Protein AF-A0A7Y5TZP6-F1 (afdb_monomer_lite)

Secondary structure (DSSP, 8-state):
--HHHHHHHSHHHHHHHHHHHHHHHHHHHHHHHHHHHHHHHHHHHHHTTTT--HHHHHHHHHHHHHHHHHHHHHHHHHHHHHHHHHHHHHHHHHHHHHHHHHHHHHHHT-S----TTTTT-S---GGG--HHHHHHHHHHS---PPP-

Structure (mmCIF, N/CA/C/O backbone):
data_AF-A0A7Y5TZP6-F1
#
_entry.id   AF-A0A7Y5TZP6-F1
#
loop_
_atom_site.group_PDB
_atom_site.id
_atom_site.type_symbol
_atom_site.label_atom_id
_atom_site.label_alt_id
_atom_site.label_comp_id
_atom_site.label_asym_id
_atom_site.label_entity_id
_atom_site.label_seq_id
_atom_site.pdbx_PDB_ins_code
_atom_site.Cartn_x
_atom_site.Cartn_y
_atom_site.Cartn_z
_atom_site.occupancy
_atom_site.B_iso_or_equiv
_atom_site.auth_seq_id
_atom_site.auth_comp_id
_atom_site.auth_asym_id
_atom_site.auth_atom_id
_atom_site.pdbx_PDB_model_num
ATOM 1 N N . MET A 1 1 ? 14.639 -8.307 -19.614 1.00 87.06 1 MET A N 1
ATOM 2 C CA . MET A 1 1 ? 14.599 -7.242 -18.587 1.00 87.06 1 MET A CA 1
ATOM 3 C C . MET A 1 1 ? 13.842 -7.726 -17.361 1.00 87.06 1 MET A C 1
ATOM 5 O O . MET A 1 1 ? 12.998 -8.608 -17.488 1.00 87.06 1 MET A O 1
ATOM 9 N N . ASN A 1 2 ? 14.111 -7.152 -16.194 1.00 89.31 2 ASN A N 1
ATOM 10 C CA . ASN A 1 2 ? 13.472 -7.492 -14.929 1.00 89.31 2 ASN A CA 1
ATOM 11 C C . ASN A 1 2 ? 12.591 -6.326 -14.449 1.00 89.31 2 ASN A C 1
ATOM 13 O O . ASN A 1 2 ? 13.086 -5.331 -13.922 1.00 89.31 2 ASN A O 1
ATOM 17 N N . ILE A 1 3 ? 11.272 -6.448 -14.634 1.00 87.62 3 ILE A N 1
ATOM 18 C CA . ILE A 1 3 ? 10.318 -5.380 -14.298 1.00 87.62 3 ILE A CA 1
ATOM 19 C C . ILE A 1 3 ? 10.269 -5.125 -12.787 1.00 87.62 3 ILE A C 1
ATOM 21 O O . ILE A 1 3 ? 10.217 -3.966 -12.374 1.00 87.62 3 ILE A O 1
ATOM 25 N N . GLN A 1 4 ? 10.345 -6.169 -11.955 1.00 86.56 4 GLN A N 1
ATOM 26 C CA . GLN A 1 4 ? 10.359 -6.001 -10.500 1.00 86.56 4 GLN A CA 1
ATOM 27 C C . GLN A 1 4 ? 11.603 -5.251 -10.021 1.00 86.56 4 GLN A C 1
ATOM 29 O O . GLN A 1 4 ? 11.487 -4.363 -9.179 1.00 86.56 4 GLN A O 1
ATOM 34 N N . ALA A 1 5 ? 12.780 -5.543 -10.582 1.00 90.25 5 ALA A N 1
ATOM 35 C CA . ALA A 1 5 ? 14.005 -4.817 -10.252 1.00 90.25 5 ALA A CA 1
ATOM 36 C C . ALA A 1 5 ? 13.914 -3.338 -10.658 1.00 90.25 5 ALA A C 1
ATOM 38 O O . ALA A 1 5 ? 14.348 -2.467 -9.906 1.00 90.25 5 ALA A O 1
ATOM 39 N N . ILE A 1 6 ? 13.305 -3.031 -11.806 1.00 91.31 6 ILE A N 1
ATOM 40 C CA . ILE A 1 6 ? 13.101 -1.644 -12.251 1.00 91.31 6 ILE A CA 1
ATOM 41 C C . ILE A 1 6 ? 12.133 -0.919 -11.316 1.00 91.31 6 ILE A C 1
ATOM 43 O O . ILE A 1 6 ? 12.421 0.197 -10.886 1.00 91.31 6 ILE A O 1
ATOM 47 N N . ALA A 1 7 ? 11.016 -1.545 -10.946 1.00 90.31 7 ALA A N 1
ATOM 48 C CA . ALA A 1 7 ? 10.081 -0.973 -9.981 1.00 90.31 7 ALA A CA 1
ATOM 49 C C . ALA A 1 7 ? 10.745 -0.756 -8.607 1.00 90.31 7 ALA A C 1
ATOM 51 O O . ALA A 1 7 ? 10.612 0.311 -8.018 1.00 90.31 7 ALA A O 1
ATOM 52 N N . ALA A 1 8 ? 11.527 -1.715 -8.110 1.00 90.69 8 ALA A N 1
ATOM 53 C CA . ALA A 1 8 ? 12.189 -1.594 -6.812 1.00 90.69 8 ALA A CA 1
ATOM 54 C C . ALA A 1 8 ? 13.269 -0.495 -6.780 1.00 90.69 8 ALA A C 1
ATOM 56 O O . ALA A 1 8 ? 13.442 0.189 -5.767 1.00 90.69 8 ALA A O 1
ATOM 57 N N . ASN A 1 9 ? 14.003 -0.319 -7.881 1.00 92.75 9 ASN A N 1
ATOM 58 C CA . ASN A 1 9 ? 15.193 0.529 -7.898 1.00 92.75 9 ASN A CA 1
ATOM 59 C C . ASN A 1 9 ? 14.958 1.935 -8.469 1.00 92.75 9 ASN A C 1
ATOM 61 O O . ASN A 1 9 ? 15.666 2.858 -8.056 1.00 92.75 9 ASN A O 1
ATOM 65 N N . SER A 1 10 ? 13.957 2.117 -9.338 1.00 93.62 10 SER A N 1
ATOM 66 C CA . SER A 1 10 ? 13.609 3.422 -9.925 1.00 93.62 10 SER A CA 1
ATOM 67 C C . SER A 1 10 ? 12.979 4.387 -8.920 1.00 93.62 10 SER A C 1
ATOM 69 O O . SER A 1 10 ? 12.327 3.991 -7.947 1.00 93.62 10 SER A O 1
ATOM 71 N N . ALA A 1 11 ? 13.120 5.685 -9.185 1.00 92.38 11 ALA A N 1
ATOM 72 C CA . ALA A 1 11 ? 12.456 6.734 -8.420 1.00 92.38 11 ALA A CA 1
ATOM 73 C C . ALA A 1 11 ? 10.926 6.597 -8.485 1.00 92.38 11 ALA A C 1
ATOM 75 O O . ALA A 1 11 ? 10.252 6.751 -7.467 1.00 92.38 11 ALA A O 1
ATOM 76 N N . ALA A 1 12 ? 10.388 6.250 -9.659 1.00 89.56 12 ALA A N 1
ATOM 77 C CA . ALA A 1 12 ? 8.953 6.066 -9.865 1.00 89.56 12 ALA A CA 1
ATOM 78 C C . ALA A 1 12 ? 8.375 4.938 -8.996 1.00 89.56 12 ALA A C 1
ATOM 80 O O . ALA A 1 12 ? 7.343 5.124 -8.351 1.00 89.56 12 ALA A O 1
ATOM 81 N N . GLY A 1 13 ? 9.038 3.780 -8.928 1.00 90.75 13 GLY A N 1
ATOM 82 C CA . GLY A 1 13 ? 8.533 2.676 -8.114 1.00 90.75 13 GLY A CA 1
ATOM 83 C C . GLY A 1 13 ? 8.769 2.862 -6.609 1.00 90.75 13 GLY A C 1
ATOM 84 O O . GLY A 1 13 ? 7.929 2.451 -5.802 1.00 90.75 13 GLY A O 1
ATOM 85 N N . LYS A 1 14 ? 9.819 3.591 -6.201 1.00 93.50 14 LYS A N 1
ATOM 86 C CA . LYS A 1 14 ? 9.979 4.052 -4.805 1.00 93.50 14 LYS A CA 1
ATOM 87 C C . LYS A 1 14 ? 8.877 5.028 -4.387 1.00 93.50 14 LYS A C 1
ATOM 89 O O . LYS A 1 14 ? 8.352 4.927 -3.276 1.00 93.50 14 LYS A O 1
ATOM 94 N N . GLU A 1 15 ? 8.497 5.949 -5.270 1.00 92.69 15 GLU A N 1
ATOM 95 C CA . GLU A 1 15 ? 7.379 6.868 -5.040 1.00 92.69 15 GLU A CA 1
ATOM 96 C C . GLU A 1 15 ? 6.055 6.105 -4.901 1.00 92.69 15 GLU A C 1
ATOM 98 O O . GLU A 1 15 ? 5.334 6.310 -3.923 1.00 92.69 15 GLU A O 1
ATOM 103 N N . ALA A 1 16 ? 5.774 5.169 -5.812 1.00 93.38 16 ALA A N 1
ATOM 104 C CA . ALA A 1 16 ? 4.606 4.293 -5.738 1.00 93.38 16 ALA A CA 1
ATOM 105 C C . ALA A 1 16 ? 4.555 3.511 -4.412 1.00 93.38 16 ALA A C 1
ATOM 107 O O . ALA A 1 16 ? 3.547 3.541 -3.704 1.00 93.38 16 ALA A O 1
ATOM 108 N N . SER A 1 17 ? 5.673 2.894 -4.019 1.00 92.88 17 SER A N 1
ATOM 109 C CA . SER A 1 17 ? 5.791 2.158 -2.752 1.00 92.88 17 SER A CA 1
ATOM 110 C C . SER A 1 17 ? 5.526 3.053 -1.537 1.00 92.88 17 SER A C 1
ATOM 112 O O . SER A 1 17 ? 4.866 2.642 -0.584 1.00 92.88 17 SER A O 1
ATOM 114 N N . THR A 1 18 ? 5.995 4.303 -1.582 1.00 96.56 18 THR A N 1
ATOM 115 C CA . THR A 1 18 ? 5.755 5.293 -0.524 1.00 96.56 18 THR A CA 1
ATOM 116 C C . THR A 1 18 ? 4.276 5.652 -0.431 1.00 96.56 18 THR A C 1
ATOM 118 O O . THR A 1 18 ? 3.721 5.649 0.665 1.00 96.56 18 THR A O 1
ATOM 121 N N . ARG A 1 19 ? 3.612 5.921 -1.562 1.00 95.81 19 ARG A N 1
ATOM 122 C CA . ARG A 1 19 ? 2.174 6.240 -1.594 1.00 95.81 19 ARG A CA 1
ATOM 123 C C . ARG A 1 19 ? 1.332 5.090 -1.039 1.00 95.81 19 ARG A C 1
ATOM 125 O O . ARG A 1 19 ? 0.464 5.330 -0.202 1.00 95.81 19 ARG A O 1
ATOM 132 N N . LEU A 1 20 ? 1.640 3.853 -1.436 1.00 96.69 20 LEU A N 1
ATOM 133 C CA . LEU A 1 20 ? 0.958 2.659 -0.935 1.00 96.69 20 LEU A CA 1
ATOM 134 C C . LEU A 1 20 ? 1.149 2.497 0.578 1.00 96.69 20 LEU A C 1
ATOM 136 O O . LEU A 1 20 ? 0.181 2.276 1.304 1.00 96.69 20 LEU A O 1
ATOM 140 N N . LYS A 1 21 ? 2.383 2.681 1.067 1.00 96.75 21 LYS A N 1
ATOM 141 C CA . LYS A 1 21 ? 2.689 2.637 2.500 1.00 96.75 21 LYS A CA 1
ATOM 142 C C . LYS A 1 21 ? 1.912 3.700 3.276 1.00 96.75 21 LYS A C 1
ATOM 144 O O . LYS A 1 21 ? 1.325 3.384 4.302 1.00 96.75 21 LYS A O 1
ATOM 149 N N . VAL A 1 22 ? 1.877 4.939 2.783 1.00 98.19 22 VAL A N 1
ATOM 150 C CA . VAL A 1 22 ? 1.146 6.043 3.428 1.00 98.19 22 VAL A CA 1
ATOM 151 C C . VAL A 1 22 ? -0.349 5.740 3.518 1.00 98.19 22 VAL A C 1
ATOM 153 O O . VAL A 1 22 ? -0.941 5.944 4.577 1.00 98.19 22 VAL A O 1
ATOM 156 N N . LEU A 1 23 ? -0.959 5.231 2.441 1.00 97.69 23 LEU A N 1
ATOM 157 C CA . LEU A 1 23 ? -2.370 4.847 2.461 1.00 97.69 23 LEU A CA 1
ATOM 158 C C . LEU A 1 23 ? -2.619 3.714 3.464 1.00 97.69 23 LEU A C 1
ATOM 160 O O . LEU A 1 23 ? -3.516 3.827 4.298 1.00 97.69 23 LEU A O 1
ATOM 164 N N . ASN A 1 24 ? -1.805 2.659 3.422 1.00 97.19 24 ASN A N 1
ATOM 165 C CA . ASN A 1 24 ? -1.933 1.524 4.329 1.00 97.19 24 ASN A CA 1
ATOM 166 C C . ASN A 1 24 ? -1.790 1.950 5.799 1.00 97.19 24 ASN A C 1
ATOM 168 O O . ASN A 1 24 ? -2.650 1.635 6.618 1.00 97.19 24 ASN A O 1
ATOM 172 N N . ASP A 1 25 ? -0.755 2.728 6.124 1.00 98.12 25 ASP A N 1
ATOM 173 C CA . ASP A 1 25 ? -0.517 3.234 7.479 1.00 98.12 25 ASP A CA 1
ATOM 174 C C . ASP A 1 25 ? -1.693 4.093 7.966 1.00 98.12 25 ASP A C 1
ATOM 176 O O . ASP A 1 25 ? -2.145 3.943 9.104 1.00 98.12 25 ASP A O 1
ATOM 180 N N . LYS A 1 26 ? -2.240 4.953 7.093 1.00 98.19 26 LYS A N 1
ATOM 181 C CA . LYS A 1 26 ? -3.424 5.766 7.394 1.00 98.19 26 LYS A CA 1
ATOM 182 C C . LYS A 1 26 ? -4.639 4.892 7.715 1.00 98.19 26 LYS A C 1
ATOM 184 O O . LYS A 1 26 ? -5.281 5.105 8.741 1.00 98.19 26 LYS A O 1
ATOM 189 N N . LYS A 1 27 ? -4.941 3.891 6.883 1.00 97.88 27 LYS A N 1
ATOM 190 C CA . LYS A 1 27 ? -6.093 2.998 7.093 1.00 97.88 27 LYS A CA 1
ATOM 191 C C . LYS A 1 27 ? -5.951 2.147 8.348 1.00 97.88 27 LYS A C 1
ATOM 193 O O . LYS A 1 27 ? -6.909 2.010 9.107 1.00 97.88 27 LYS A O 1
ATOM 198 N N . VAL A 1 28 ? -4.752 1.629 8.609 1.00 97.75 28 VAL A N 1
ATOM 199 C CA . VAL A 1 28 ? -4.448 0.893 9.841 1.00 97.75 28 VAL A CA 1
ATOM 200 C C . VAL A 1 28 ? -4.642 1.788 11.065 1.00 97.75 28 VAL A C 1
ATOM 202 O O . VAL A 1 28 ? -5.261 1.360 12.039 1.00 97.75 28 VAL A O 1
ATOM 205 N N . ALA A 1 29 ? -4.177 3.040 11.025 1.00 98.38 29 ALA A N 1
ATOM 206 C CA . ALA A 1 29 ? -4.377 3.989 12.117 1.00 98.38 29 ALA A CA 1
ATOM 207 C C . ALA A 1 29 ? -5.867 4.292 12.364 1.00 98.38 29 ALA A C 1
ATOM 209 O O . ALA A 1 29 ? -6.311 4.242 13.512 1.00 98.38 29 ALA A O 1
ATOM 210 N N . GLU A 1 30 ? -6.647 4.536 11.306 1.00 97.56 30 GLU A N 1
ATOM 211 C CA . GLU A 1 30 ? -8.098 4.769 11.390 1.00 97.56 30 GLU A CA 1
ATOM 212 C C . GLU A 1 30 ? -8.838 3.566 12.004 1.00 97.56 30 GLU A C 1
ATOM 214 O O . GLU A 1 30 ? -9.647 3.729 12.919 1.00 97.56 30 GLU A O 1
ATOM 219 N N . ILE A 1 31 ? -8.532 2.344 11.557 1.00 98.38 31 ILE A N 1
ATOM 220 C CA . ILE A 1 31 ? -9.140 1.113 12.085 1.00 98.38 31 ILE A CA 1
ATOM 221 C C . ILE A 1 31 ? -8.737 0.881 13.547 1.00 98.38 31 ILE A C 1
ATOM 223 O O . ILE A 1 31 ? -9.571 0.490 14.366 1.00 98.38 31 ILE A O 1
ATOM 227 N N . ASN A 1 32 ? -7.478 1.133 13.906 1.00 98.38 32 ASN A N 1
ATOM 228 C CA . ASN A 1 32 ? -7.010 1.003 15.286 1.00 98.38 32 ASN A CA 1
ATOM 229 C C . ASN A 1 32 ? -7.721 1.982 16.224 1.00 98.38 32 ASN A C 1
ATOM 231 O O . ASN A 1 32 ? -8.067 1.613 17.345 1.00 98.38 32 ASN A O 1
ATOM 235 N N . GLU A 1 33 ? -7.976 3.207 15.769 1.00 98.31 33 GLU A N 1
ATOM 236 C CA . GLU A 1 33 ? -8.724 4.194 16.544 1.00 98.31 33 GLU A CA 1
ATOM 237 C C . GLU A 1 33 ? -10.178 3.753 16.773 1.00 98.31 33 GLU A C 1
ATOM 239 O O . GLU A 1 33 ? -10.657 3.767 17.908 1.00 98.31 33 GLU A O 1
ATOM 244 N N . LYS A 1 34 ? -10.854 3.232 15.740 1.00 97.94 34 LYS A N 1
ATOM 245 C CA . LYS A 1 34 ? -12.203 2.656 15.893 1.00 97.94 34 LYS A CA 1
ATOM 246 C C . LYS A 1 34 ? -12.229 1.483 16.879 1.00 97.94 34 LYS A C 1
ATOM 248 O O . LYS A 1 34 ? -13.126 1.402 17.716 1.00 97.94 34 LYS A O 1
ATOM 253 N N . ASN A 1 35 ? -11.226 0.604 16.838 1.00 98.25 35 ASN A N 1
ATOM 254 C CA . ASN A 1 35 ? -11.106 -0.503 17.793 1.00 98.25 35 ASN A CA 1
ATOM 255 C C . ASN A 1 35 ? -10.928 -0.016 19.240 1.00 98.25 35 ASN A C 1
ATOM 257 O O . ASN A 1 35 ? -11.541 -0.573 20.151 1.00 98.25 35 ASN A O 1
ATOM 261 N N . LYS A 1 36 ? -10.143 1.045 19.466 1.00 98.44 36 LYS A N 1
ATOM 262 C CA . LYS A 1 36 ? -10.004 1.654 20.800 1.00 98.44 36 LYS A CA 1
ATOM 263 C C . LYS A 1 36 ? -11.329 2.219 21.306 1.00 98.44 36 LYS A C 1
ATOM 265 O O . LYS A 1 36 ? -11.672 2.012 22.468 1.00 98.44 36 LYS A O 1
ATOM 270 N N . GLN A 1 37 ? -12.092 2.890 20.444 1.00 97.75 37 GLN A N 1
ATOM 271 C CA . GLN A 1 37 ? -13.410 3.434 20.793 1.00 97.75 37 GLN A CA 1
ATOM 272 C C . GLN A 1 37 ? -14.413 2.326 21.138 1.00 97.75 37 GLN A C 1
ATOM 274 O O . GLN A 1 37 ? -15.126 2.420 22.145 1.00 97.75 37 GLN A O 1
ATOM 279 N N . LEU A 1 38 ? -14.410 1.236 20.365 1.00 98.38 38 LEU A N 1
ATOM 280 C CA . LEU A 1 38 ? -15.195 0.040 20.661 1.00 98.38 38 LEU A CA 1
ATOM 281 C C . LEU A 1 38 ? -14.818 -0.543 22.033 1.00 98.38 38 LEU A C 1
ATOM 283 O O . LEU A 1 38 ? -15.694 -0.768 22.868 1.00 98.38 38 LEU A O 1
ATOM 287 N N . GLN A 1 39 ? -13.522 -0.726 22.306 1.00 98.19 39 GLN A N 1
ATOM 288 C CA . GLN A 1 39 ? -13.037 -1.264 23.580 1.00 98.19 39 GLN A CA 1
ATOM 289 C C . GLN A 1 39 ? -13.394 -0.360 24.770 1.00 98.19 39 GLN A C 1
ATOM 291 O O . GLN A 1 39 ? -13.790 -0.856 25.830 1.00 98.19 39 GLN A O 1
ATOM 296 N N . ALA A 1 40 ? -13.295 0.960 24.606 1.00 97.38 40 ALA A N 1
ATOM 297 C CA . ALA A 1 40 ? -13.685 1.927 25.627 1.00 97.38 40 ALA A CA 1
ATOM 298 C C . ALA A 1 40 ? -15.186 1.837 25.943 1.00 97.38 40 ALA A C 1
ATOM 300 O O . ALA A 1 40 ? -15.578 1.842 27.112 1.00 97.38 40 ALA A O 1
ATOM 301 N N . THR A 1 41 ? -16.026 1.682 24.917 1.00 96.12 41 THR A N 1
ATOM 302 C CA . THR A 1 41 ? -17.482 1.574 25.084 1.00 96.12 41 THR A CA 1
ATOM 303 C C . THR A 1 41 ? -17.875 0.245 25.721 1.00 96.12 41 THR A C 1
ATOM 305 O O . THR A 1 41 ? -18.677 0.227 26.655 1.00 96.12 41 THR A O 1
ATOM 308 N N . GLN A 1 42 ? -17.239 -0.854 25.307 1.00 96.19 42 GLN A N 1
ATOM 309 C CA . GLN A 1 42 ? -17.413 -2.163 25.933 1.00 96.19 42 GLN A CA 1
ATOM 310 C C . GLN A 1 42 ? -17.017 -2.129 27.416 1.00 96.19 42 GLN A C 1
ATOM 312 O O . GLN A 1 42 ? -17.738 -2.639 28.272 1.00 96.19 42 GLN A O 1
ATOM 317 N N . THR A 1 43 ? -15.895 -1.477 27.736 1.00 96.50 43 THR A N 1
ATOM 318 C CA . THR A 1 43 ? -15.435 -1.308 29.120 1.00 96.50 43 THR A CA 1
ATOM 319 C C . THR A 1 43 ? -16.439 -0.494 29.928 1.00 96.50 43 THR A C 1
ATOM 321 O O . THR A 1 43 ? -16.802 -0.909 31.023 1.00 96.50 43 THR A O 1
ATOM 324 N N . LYS A 1 44 ? -16.942 0.620 29.381 1.00 93.31 44 LYS A N 1
ATOM 325 C CA . LYS A 1 44 ? -17.959 1.462 30.028 1.00 93.31 44 LYS A CA 1
ATOM 326 C C . LYS A 1 44 ? -19.245 0.690 30.326 1.00 93.31 44 LYS A C 1
ATOM 328 O O . LYS A 1 44 ? -19.798 0.842 31.415 1.00 93.31 44 LYS A O 1
ATOM 333 N N . MET A 1 45 ? -19.706 -0.136 29.385 1.00 93.19 45 MET A N 1
ATOM 334 C CA . MET A 1 45 ? -20.881 -0.986 29.583 1.00 93.19 45 MET A CA 1
ATOM 335 C C . MET A 1 45 ? -20.648 -1.996 30.711 1.00 93.19 45 MET A C 1
ATOM 337 O O . MET A 1 45 ? -21.492 -2.126 31.593 1.00 93.19 45 MET A O 1
ATOM 341 N N . ASN A 1 46 ? 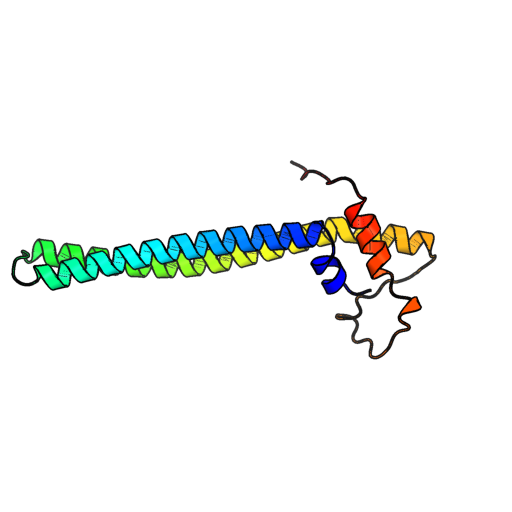-19.484 -2.651 30.730 1.00 92.44 46 ASN A N 1
ATOM 342 C CA . ASN A 1 46 ? -19.143 -3.648 31.746 1.00 92.44 46 ASN A CA 1
ATOM 343 C C . ASN A 1 46 ? -18.990 -3.033 33.148 1.00 92.44 46 ASN A C 1
ATOM 345 O O . ASN A 1 46 ? -19.499 -3.586 34.119 1.00 92.44 46 ASN A O 1
ATOM 349 N N . THR A 1 47 ? -18.312 -1.887 33.272 1.00 94.12 47 THR A N 1
ATOM 350 C CA . THR A 1 47 ? -18.064 -1.238 34.572 1.00 94.12 47 THR A CA 1
ATOM 351 C C . THR A 1 47 ? -19.299 -0.545 35.136 1.00 94.12 47 THR A C 1
ATOM 353 O O . THR A 1 47 ? -19.440 -0.447 36.352 1.00 94.12 47 THR A O 1
ATOM 356 N N . SER A 1 48 ? -20.214 -0.096 34.273 1.00 89.56 48 SER A N 1
ATOM 357 C CA . SER A 1 48 ? -21.443 0.594 34.684 1.00 89.56 48 SER A CA 1
ATOM 358 C C . SER A 1 48 ? -22.663 -0.337 34.745 1.00 89.56 48 SER A C 1
ATOM 360 O O . SER A 1 48 ? -23.762 0.124 35.039 1.00 89.56 48 SER A O 1
ATOM 362 N N . ALA A 1 49 ? -22.499 -1.642 34.496 1.00 81.94 49 ALA A N 1
ATOM 363 C CA . ALA A 1 49 ? -23.605 -2.591 34.326 1.00 81.94 49 ALA A CA 1
ATOM 364 C C . ALA A 1 49 ? -24.604 -2.623 35.500 1.00 81.94 49 ALA A C 1
ATOM 366 O O . ALA A 1 49 ? -25.793 -2.824 35.275 1.00 81.94 49 ALA A O 1
ATOM 367 N N . GLY A 1 50 ? -24.141 -2.402 36.736 1.00 85.12 50 GLY A N 1
ATOM 368 C CA . GLY A 1 50 ? -24.989 -2.389 37.936 1.00 85.12 50 GLY A CA 1
ATOM 369 C C . GLY A 1 50 ? -25.707 -1.064 38.226 1.00 85.12 50 GLY A C 1
ATOM 370 O O . GLY A 1 50 ? -26.539 -1.021 39.126 1.00 85.12 50 GLY A O 1
ATOM 371 N N . VAL A 1 51 ? -25.382 0.015 37.504 1.00 90.75 51 VAL A N 1
ATOM 372 C CA . VAL A 1 51 ? -25.924 1.373 37.732 1.00 90.75 51 VAL A CA 1
ATOM 373 C C . VAL A 1 51 ? -26.590 1.985 36.495 1.00 90.75 51 VAL A C 1
ATOM 375 O O . VAL A 1 51 ? -27.202 3.048 36.587 1.00 90.75 51 VAL A O 1
ATOM 378 N N . LEU A 1 52 ? -26.487 1.337 35.332 1.00 89.56 52 LEU A N 1
ATOM 379 C CA . LEU A 1 52 ? -27.163 1.762 34.108 1.00 89.56 52 LEU A CA 1
ATOM 380 C C . LEU A 1 52 ? -28.668 1.475 34.180 1.00 89.56 52 LEU A C 1
ATOM 382 O O . LEU A 1 52 ? -29.090 0.413 34.633 1.00 89.56 52 LEU A O 1
ATOM 386 N N . SER A 1 53 ? -29.478 2.397 33.655 1.00 93.69 53 SER A N 1
ATOM 387 C CA . SER A 1 53 ? -30.871 2.092 33.330 1.00 93.69 53 SER A CA 1
ATOM 388 C C . SER A 1 53 ? -30.941 1.118 32.152 1.00 93.69 53 SER A C 1
ATOM 390 O O . SER A 1 53 ? -30.052 1.096 31.297 1.00 93.69 53 SER A O 1
ATOM 392 N N . GLU A 1 54 ? -32.044 0.380 32.045 1.00 91.12 54 GLU A N 1
ATOM 393 C CA . GLU A 1 54 ? -32.293 -0.530 30.917 1.00 91.12 54 GLU A CA 1
ATOM 394 C C . GLU A 1 54 ? -32.198 0.188 29.559 1.00 91.12 54 GLU A C 1
ATOM 396 O O . GLU A 1 54 ? -31.595 -0.306 28.607 1.00 91.12 54 GLU A O 1
ATOM 401 N N . SER A 1 55 ? -32.716 1.418 29.484 1.00 92.38 55 SER A N 1
ATOM 402 C CA . SER A 1 55 ? -32.622 2.255 28.285 1.00 92.38 55 SER A CA 1
ATOM 403 C C . SER A 1 55 ? -31.181 2.637 27.931 1.00 92.38 55 SER A C 1
ATOM 405 O O . SER A 1 55 ? -30.808 2.592 26.759 1.00 92.38 55 SER A O 1
ATOM 407 N N . ALA A 1 56 ? -30.358 2.987 28.924 1.00 93.38 56 ALA A N 1
ATOM 408 C CA . ALA A 1 56 ? -28.960 3.353 28.715 1.00 93.38 56 ALA A CA 1
ATOM 409 C C . ALA A 1 56 ? -28.114 2.137 28.317 1.00 93.38 56 ALA A C 1
ATOM 411 O O . ALA A 1 56 ? -27.241 2.247 27.456 1.00 93.38 56 ALA A O 1
ATOM 412 N N . ARG A 1 57 ? -28.406 0.970 28.901 1.00 93.50 57 ARG A N 1
ATOM 413 C CA . ARG A 1 57 ? -27.792 -0.302 28.522 1.00 93.50 57 ARG A CA 1
ATOM 414 C C . ARG A 1 57 ? -28.114 -0.670 27.074 1.00 93.50 57 ARG A C 1
ATOM 416 O O . ARG A 1 57 ? -27.191 -0.876 26.293 1.00 93.50 57 ARG A O 1
ATOM 423 N N . SER A 1 58 ? -29.394 -0.661 26.696 1.00 94.44 58 SER A N 1
ATOM 424 C CA . SER A 1 58 ? -29.821 -0.964 25.323 1.00 94.44 58 SER A CA 1
ATOM 425 C C . SER A 1 58 ? -29.196 -0.015 24.293 1.00 94.44 58 SER A C 1
ATOM 427 O O . SER A 1 58 ? -28.852 -0.431 23.187 1.00 94.44 58 SER A O 1
ATOM 429 N N . GLN A 1 59 ? -29.011 1.263 24.644 1.00 94.75 59 GLN A N 1
ATOM 430 C CA . GLN A 1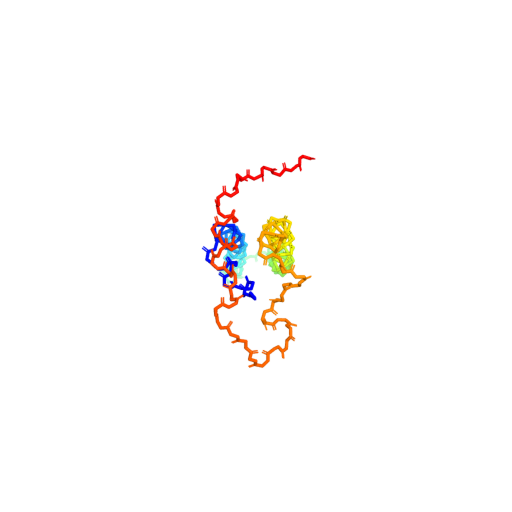 59 ? -28.334 2.213 23.764 1.00 94.75 59 GLN A CA 1
ATOM 431 C C . GLN A 1 59 ? -26.850 1.868 23.572 1.00 94.75 59 GLN A C 1
ATOM 433 O O . GLN A 1 59 ? -26.381 1.856 22.437 1.00 94.75 59 GLN A O 1
ATOM 438 N N . LEU A 1 60 ? -26.126 1.538 24.649 1.00 95.12 60 LEU A N 1
ATOM 439 C CA . LEU A 1 60 ? -24.720 1.127 24.561 1.00 95.12 60 LEU A CA 1
ATOM 440 C C . LEU A 1 60 ? -24.545 -0.153 23.737 1.00 95.12 60 LEU A C 1
ATOM 442 O O . LEU A 1 60 ? -23.627 -0.221 22.926 1.00 95.12 60 LEU A O 1
ATOM 446 N N . GLU A 1 61 ? -25.432 -1.136 23.899 1.00 95.56 61 GLU A N 1
ATOM 447 C CA . GLU A 1 61 ? -25.426 -2.366 23.095 1.00 95.56 61 GLU A CA 1
ATOM 448 C C . GLU A 1 61 ? -25.594 -2.049 21.597 1.00 95.56 61 GLU A C 1
ATOM 450 O O . GLU A 1 61 ? -24.806 -2.506 20.768 1.00 95.56 61 GLU A O 1
ATOM 455 N N . LYS A 1 62 ? -26.542 -1.171 21.239 1.00 97.25 62 LYS A N 1
ATOM 456 C CA . LYS A 1 62 ? -26.724 -0.714 19.847 1.00 97.25 62 LYS A CA 1
ATOM 457 C C . LYS A 1 62 ? -25.505 0.026 19.300 1.00 97.25 62 LYS A C 1
ATOM 459 O O . LYS A 1 62 ? -25.169 -0.140 18.124 1.00 97.25 62 LYS A O 1
ATOM 464 N N . ASP A 1 63 ? -24.865 0.854 20.121 1.00 96.81 63 ASP A N 1
ATOM 465 C CA . ASP A 1 63 ? -23.670 1.597 19.726 1.00 96.81 63 ASP A CA 1
ATOM 466 C C . ASP A 1 63 ? -22.490 0.643 19.483 1.00 96.81 63 ASP A C 1
ATOM 468 O O . ASP A 1 63 ? -21.791 0.781 18.478 1.00 96.81 63 ASP A O 1
ATOM 472 N N . ILE A 1 64 ? -22.306 -0.360 20.349 1.00 98.00 64 ILE A N 1
ATOM 473 C CA . ILE A 1 64 ? -21.301 -1.423 20.199 1.00 98.00 64 ILE A CA 1
ATOM 474 C C . ILE A 1 64 ? -21.518 -2.184 18.888 1.00 98.00 64 ILE A C 1
ATOM 476 O O . ILE A 1 64 ? -20.593 -2.269 18.078 1.00 98.00 64 ILE A O 1
ATOM 480 N N . ASP A 1 65 ? -22.741 -2.643 18.620 1.00 98.25 65 ASP A N 1
ATOM 481 C CA . ASP A 1 65 ? -23.077 -3.336 17.371 1.00 98.25 65 ASP A CA 1
ATOM 482 C C . ASP A 1 65 ? -22.822 -2.458 16.137 1.00 98.25 65 ASP A C 1
ATOM 484 O O . ASP A 1 65 ? -22.349 -2.922 15.095 1.00 98.25 65 ASP A O 1
ATOM 488 N N . ARG A 1 66 ? -23.143 -1.161 16.227 1.00 98.44 66 ARG A N 1
ATOM 489 C CA . ARG A 1 66 ? -22.870 -0.197 15.155 1.00 98.44 66 ARG A CA 1
ATOM 490 C C . ARG A 1 66 ? -21.368 -0.041 14.920 1.00 98.44 66 ARG A C 1
ATOM 492 O O . ARG A 1 66 ? -20.952 -0.065 13.764 1.00 98.44 66 ARG A O 1
ATOM 499 N N . MET A 1 67 ? -20.571 0.106 15.977 1.00 98.31 67 MET A N 1
ATOM 500 C CA . MET A 1 67 ? -19.114 0.236 15.878 1.00 98.31 67 MET A CA 1
ATOM 501 C C . MET A 1 67 ? -18.466 -1.022 15.299 1.00 98.31 67 MET A C 1
ATOM 503 O O . MET A 1 67 ? -17.586 -0.909 14.452 1.00 98.31 67 MET A O 1
ATOM 507 N N . GLN A 1 68 ? -18.925 -2.214 15.684 1.00 98.38 68 GLN A N 1
ATOM 508 C CA . GLN A 1 68 ? -18.440 -3.472 15.109 1.00 98.38 68 GLN A CA 1
ATOM 509 C C . GLN A 1 68 ? -18.691 -3.545 13.596 1.00 98.38 68 GLN A C 1
ATOM 511 O O . GLN A 1 68 ? -17.771 -3.844 12.832 1.00 98.38 68 GLN A O 1
ATOM 516 N N . ARG A 1 69 ? -19.909 -3.204 13.150 1.00 98.50 69 ARG A N 1
ATOM 517 C CA . ARG A 1 69 ? -20.246 -3.141 11.717 1.00 98.50 69 ARG A CA 1
ATOM 518 C C . ARG A 1 69 ? -19.403 -2.108 10.971 1.00 98.50 69 ARG A C 1
ATOM 520 O O . ARG A 1 69 ? -18.923 -2.387 9.876 1.00 98.50 69 ARG A O 1
ATOM 527 N N . ASP A 1 70 ? -19.197 -0.935 11.563 1.00 98.06 70 ASP A N 1
ATOM 528 C CA . ASP A 1 70 ? -18.381 0.124 10.966 1.00 98.06 70 ASP A CA 1
ATOM 529 C C . ASP A 1 70 ? -16.898 -0.273 10.854 1.00 98.06 70 ASP A C 1
ATOM 531 O O . ASP A 1 70 ? -16.266 -0.008 9.831 1.00 98.06 70 ASP A O 1
ATOM 535 N N . ILE A 1 71 ? -16.341 -0.967 11.851 1.00 98.56 71 ILE A N 1
ATOM 536 C CA . ILE A 1 71 ? -14.978 -1.520 11.790 1.00 98.56 71 ILE A CA 1
ATOM 537 C C . ILE A 1 71 ? -14.862 -2.533 10.651 1.00 98.56 71 ILE A C 1
ATOM 539 O O . ILE A 1 71 ? -13.941 -2.424 9.841 1.00 98.56 71 ILE A O 1
ATOM 543 N N . GLN A 1 72 ? -15.805 -3.473 10.545 1.00 98.38 72 GLN A N 1
ATOM 544 C CA . GLN A 1 72 ? -15.804 -4.474 9.478 1.00 98.38 72 GLN A CA 1
ATOM 545 C C . GLN A 1 72 ? -15.888 -3.819 8.090 1.00 98.38 72 GLN A C 1
ATOM 547 O O . GLN A 1 72 ? -15.118 -4.161 7.193 1.00 98.38 72 GLN A O 1
ATOM 552 N N . PHE A 1 73 ? -16.780 -2.842 7.922 1.00 98.25 73 PHE A N 1
ATOM 553 C CA . PHE A 1 73 ? -16.895 -2.072 6.683 1.00 98.25 73 PHE A CA 1
ATOM 554 C C . PHE A 1 73 ? -15.606 -1.302 6.365 1.00 98.25 73 PHE A C 1
ATOM 556 O O . PHE A 1 73 ? -15.132 -1.306 5.231 1.00 98.25 73 PHE A O 1
ATOM 563 N N . SER A 1 74 ? -14.984 -0.695 7.376 1.00 98.00 74 SER A N 1
ATOM 564 C CA . SER A 1 74 ? -13.727 0.046 7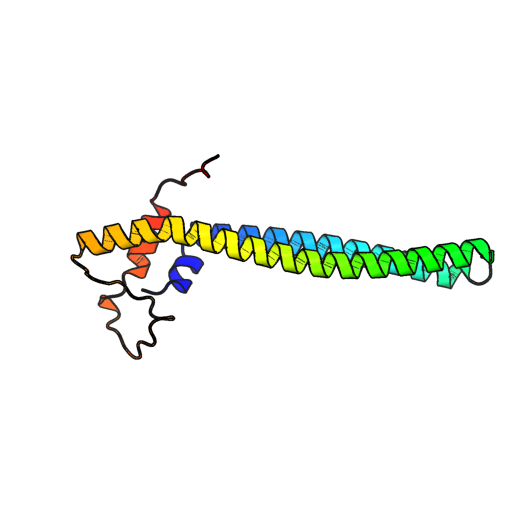.214 1.00 98.00 74 SER A CA 1
ATOM 565 C C . SER A 1 74 ? -12.572 -0.852 6.788 1.00 98.00 74 SER A C 1
ATOM 567 O O . SER A 1 74 ? -11.761 -0.437 5.967 1.00 98.00 74 SER A O 1
ATOM 569 N N . GLN A 1 75 ? -12.501 -2.079 7.307 1.00 97.94 75 GLN A N 1
ATOM 570 C CA . GLN A 1 75 ? -11.506 -3.070 6.892 1.00 97.94 75 GLN A CA 1
ATOM 571 C C . GLN A 1 75 ? -11.683 -3.466 5.421 1.00 97.94 75 GLN A C 1
ATOM 573 O O . GLN A 1 75 ? -10.702 -3.513 4.681 1.00 97.94 75 GLN A O 1
ATOM 578 N N . GLN A 1 76 ? -12.924 -3.698 4.982 1.00 98.38 76 GLN A N 1
ATOM 579 C CA . GLN A 1 76 ? -13.222 -4.027 3.584 1.00 98.38 76 GLN A CA 1
ATOM 580 C C . GLN A 1 76 ? -12.857 -2.874 2.644 1.00 98.38 76 GLN A C 1
ATOM 582 O O . GLN A 1 76 ? -12.166 -3.089 1.650 1.00 98.38 76 GLN A O 1
ATOM 587 N N . ASN A 1 77 ? -13.249 -1.646 2.992 1.00 98.06 77 ASN A N 1
ATOM 588 C CA . ASN A 1 77 ? -12.912 -0.465 2.198 1.00 98.06 77 ASN A CA 1
ATOM 589 C C . ASN A 1 77 ? -11.410 -0.194 2.170 1.00 98.06 77 ASN A C 1
ATOM 591 O O . ASN A 1 77 ? -10.877 0.128 1.118 1.00 98.06 77 ASN A O 1
ATOM 595 N N . ALA A 1 78 ? -10.713 -0.351 3.298 1.00 98.19 78 ALA A N 1
ATOM 596 C CA . ALA A 1 78 ? -9.264 -0.198 3.342 1.00 98.19 78 ALA A CA 1
ATOM 597 C C . ALA A 1 78 ? -8.571 -1.158 2.369 1.00 98.19 78 ALA A C 1
ATOM 599 O O . ALA A 1 78 ? -7.684 -0.739 1.631 1.00 98.19 78 ALA A O 1
ATOM 600 N N . GLN A 1 79 ? -9.005 -2.422 2.326 1.00 97.12 79 GLN A N 1
ATOM 601 C CA . GLN A 1 79 ? -8.461 -3.394 1.382 1.00 97.12 79 GLN A CA 1
ATOM 602 C C . GLN A 1 79 ? -8.769 -3.018 -0.073 1.00 97.12 79 GLN A C 1
ATOM 604 O O . GLN A 1 79 ? -7.887 -3.134 -0.924 1.00 97.12 79 GLN A O 1
ATOM 609 N N . ALA A 1 80 ? -9.991 -2.560 -0.359 1.00 98.31 80 ALA A N 1
ATOM 610 C CA . ALA A 1 80 ? -10.378 -2.111 -1.694 1.00 98.31 80 ALA A CA 1
ATOM 611 C C . ALA A 1 80 ? -9.535 -0.910 -2.150 1.00 98.31 80 ALA A C 1
ATOM 613 O O . ALA A 1 80 ? -8.908 -0.976 -3.199 1.00 98.31 80 ALA A O 1
ATOM 614 N N . GLU A 1 81 ? -9.415 0.128 -1.321 1.00 97.69 81 GLU A N 1
ATOM 615 C CA . GLU A 1 81 ? -8.632 1.328 -1.640 1.00 97.69 81 GLU A CA 1
ATOM 616 C C . GLU A 1 81 ? -7.139 1.024 -1.837 1.00 97.69 81 GLU A C 1
ATOM 618 O O . GLU A 1 81 ? -6.496 1.608 -2.708 1.00 97.69 81 GLU A O 1
ATOM 623 N N . VAL A 1 82 ? -6.570 0.102 -1.049 1.00 97.31 82 VAL A N 1
ATOM 624 C CA . VAL A 1 82 ? -5.180 -0.349 -1.230 1.00 97.31 82 VAL A CA 1
ATOM 625 C C . VAL A 1 82 ? -5.007 -1.061 -2.572 1.00 97.31 82 VAL A C 1
ATOM 627 O O . VAL A 1 82 ? -4.036 -0.787 -3.277 1.00 97.31 82 VAL A O 1
ATOM 630 N N . ASN A 1 83 ? -5.944 -1.936 -2.945 1.00 97.44 83 ASN A N 1
ATOM 631 C CA . ASN A 1 83 ? -5.911 -2.636 -4.231 1.00 97.44 83 ASN A CA 1
ATOM 632 C C . ASN A 1 83 ? -6.091 -1.665 -5.408 1.00 97.44 83 ASN A C 1
ATOM 634 O O . ASN A 1 83 ? -5.377 -1.766 -6.405 1.00 97.44 83 ASN A O 1
ATOM 638 N N . ASP A 1 84 ? -7.009 -0.706 -5.288 1.00 98.06 84 ASP A N 1
ATOM 639 C CA . ASP A 1 84 ? -7.269 0.304 -6.314 1.00 98.06 84 ASP A CA 1
ATOM 640 C C . ASP A 1 84 ? -6.036 1.178 -6.542 1.00 98.06 84 ASP A C 1
ATOM 642 O O . ASP A 1 84 ? -5.581 1.318 -7.679 1.00 98.06 84 ASP A O 1
ATOM 646 N N . LEU A 1 85 ? -5.423 1.677 -5.462 1.00 96.50 85 LEU A N 1
ATOM 647 C CA . LEU A 1 85 ? -4.186 2.445 -5.558 1.00 96.50 85 LEU A CA 1
ATOM 648 C C . LEU A 1 85 ? -3.050 1.599 -6.150 1.00 96.50 85 LEU A C 1
ATOM 650 O O . LEU A 1 85 ? -2.264 2.100 -6.950 1.00 96.50 85 LEU A O 1
ATOM 654 N N . GLN A 1 86 ? -2.942 0.319 -5.787 1.00 94.44 86 GLN A N 1
ATOM 655 C CA . GLN A 1 86 ? -1.934 -0.569 -6.367 1.00 94.44 86 GLN A CA 1
ATOM 656 C C . GLN A 1 86 ? -2.100 -0.698 -7.890 1.00 94.44 86 GLN A C 1
ATOM 658 O O . GLN A 1 86 ? -1.112 -0.583 -8.620 1.00 94.44 86 GLN A O 1
ATOM 663 N N . ASN A 1 87 ? -3.332 -0.887 -8.367 1.00 96.12 87 ASN A N 1
ATOM 664 C CA . ASN A 1 87 ? -3.643 -0.977 -9.794 1.00 96.12 87 ASN A CA 1
ATOM 665 C C . ASN A 1 87 ? -3.366 0.346 -10.525 1.00 96.12 87 ASN A C 1
ATOM 667 O O . ASN A 1 87 ? -2.763 0.345 -11.600 1.00 96.12 87 ASN A O 1
ATOM 671 N N . GLU A 1 88 ? -3.756 1.476 -9.930 1.00 95.44 88 GLU A N 1
ATOM 672 C CA . GLU A 1 88 ? -3.499 2.816 -10.467 1.00 95.44 88 GLU A CA 1
ATOM 673 C C . GLU A 1 88 ? -1.995 3.064 -10.630 1.00 95.44 88 GLU A C 1
ATOM 675 O O . GLU A 1 88 ? -1.525 3.379 -11.725 1.00 95.44 88 GLU A O 1
ATOM 680 N N . LEU A 1 89 ? -1.217 2.832 -9.569 1.00 93.50 89 LEU A N 1
ATOM 681 C CA . LEU A 1 89 ? 0.234 3.016 -9.575 1.00 93.50 89 LEU A CA 1
ATOM 682 C C . LEU A 1 89 ? 0.930 2.090 -10.576 1.00 93.50 89 LEU A C 1
ATOM 684 O O . LEU A 1 89 ? 1.897 2.497 -11.224 1.00 93.50 89 LEU A O 1
ATOM 688 N N . GLN A 1 90 ? 0.445 0.856 -10.734 1.00 91.25 90 GLN A N 1
ATOM 689 C CA . GLN A 1 90 ? 0.962 -0.060 -11.746 1.00 91.25 90 GLN A CA 1
ATOM 690 C C . GLN A 1 90 ? 0.693 0.465 -13.164 1.00 91.25 90 GLN A C 1
ATOM 692 O O . GLN A 1 90 ? 1.593 0.428 -14.007 1.00 91.25 90 GLN A O 1
ATOM 697 N N . GLY A 1 91 ? -0.506 0.990 -13.421 1.00 92.81 91 GLY A N 1
ATOM 698 C CA . GLY A 1 91 ? -0.857 1.624 -14.691 1.00 92.81 91 GLY A CA 1
ATOM 699 C C . GLY A 1 91 ? 0.009 2.850 -14.992 1.00 92.81 91 GLY A C 1
ATOM 700 O O . GLY A 1 91 ? 0.597 2.937 -16.072 1.00 92.81 91 GLY A O 1
ATOM 701 N N . GLU A 1 92 ? 0.161 3.763 -14.028 1.00 91.56 92 GLU A N 1
ATOM 702 C CA . GLU A 1 92 ? 1.037 4.938 -14.153 1.00 91.56 92 GLU A CA 1
ATOM 703 C C . GLU A 1 92 ? 2.489 4.539 -14.449 1.00 91.56 92 GLU A C 1
ATOM 705 O O . GLU A 1 92 ? 3.156 5.137 -15.300 1.00 91.56 92 GLU A O 1
ATOM 710 N N . PHE A 1 93 ? 2.988 3.513 -13.755 1.00 91.62 93 PHE A N 1
ATOM 711 C CA . PHE A 1 93 ? 4.335 3.002 -13.959 1.00 91.62 93 PHE A CA 1
ATOM 712 C C . PHE A 1 93 ? 4.513 2.455 -15.377 1.00 91.62 93 PHE A C 1
ATOM 714 O O . PHE A 1 93 ? 5.471 2.829 -16.051 1.00 91.62 93 PHE A O 1
ATOM 721 N N . GLN A 1 94 ? 3.574 1.645 -15.875 1.00 90.75 94 GLN A N 1
ATOM 722 C CA . GLN A 1 94 ? 3.618 1.124 -17.246 1.00 90.75 94 GLN A CA 1
ATOM 723 C C . GLN A 1 94 ? 3.584 2.242 -18.296 1.00 90.75 94 GLN A C 1
ATOM 725 O O . GLN A 1 94 ? 4.359 2.204 -19.254 1.00 90.75 94 GLN A O 1
ATOM 730 N N . GLN A 1 95 ? 2.748 3.266 -18.100 1.00 91.75 95 GLN A N 1
ATOM 731 C CA . GLN A 1 95 ? 2.667 4.416 -19.008 1.00 91.75 95 GLN A CA 1
ATOM 732 C C . GLN A 1 95 ? 3.992 5.179 -19.119 1.00 91.75 95 GLN A C 1
ATOM 734 O O . GLN A 1 95 ? 4.323 5.678 -20.194 1.00 91.75 95 GLN A O 1
ATOM 739 N N . LYS A 1 96 ? 4.766 5.254 -18.029 1.00 90.50 96 LYS A N 1
ATOM 740 C CA . LYS A 1 96 ? 6.106 5.865 -18.025 1.00 90.50 96 LYS A CA 1
ATOM 741 C C . LYS A 1 96 ? 7.183 4.912 -18.547 1.00 90.50 96 LYS A C 1
ATOM 743 O O . LYS A 1 96 ? 8.120 5.351 -19.207 1.00 90.50 96 LYS A O 1
ATOM 748 N N . LEU A 1 97 ? 7.042 3.617 -18.279 1.00 90.56 97 LEU A N 1
ATOM 749 C CA . LEU A 1 97 ? 8.020 2.586 -18.613 1.00 90.56 97 LEU A CA 1
ATOM 750 C C . LEU A 1 97 ? 8.055 2.258 -20.113 1.00 90.56 97 LEU A C 1
ATOM 752 O O . LEU A 1 97 ? 9.135 2.197 -20.700 1.00 90.56 97 LEU A O 1
ATOM 756 N N . ILE A 1 98 ? 6.893 2.055 -20.745 1.00 91.50 98 ILE A N 1
ATOM 757 C CA . ILE A 1 98 ? 6.791 1.604 -22.146 1.00 91.50 98 ILE A CA 1
ATOM 758 C C . ILE A 1 98 ? 7.543 2.531 -23.122 1.00 91.50 98 ILE A C 1
ATOM 760 O O . ILE A 1 98 ? 8.308 2.014 -23.942 1.00 91.50 98 ILE A O 1
ATOM 764 N N . PRO A 1 99 ? 7.413 3.873 -23.048 1.00 91.94 99 PRO A N 1
ATOM 765 C CA . PRO A 1 99 ? 8.171 4.770 -23.920 1.00 91.94 99 PRO A CA 1
ATOM 766 C C . PRO A 1 99 ? 9.689 4.641 -23.751 1.00 91.94 99 PRO A C 1
ATOM 768 O O . PRO A 1 99 ? 10.419 4.714 -24.737 1.00 91.94 99 PRO A O 1
ATOM 771 N N . MET A 1 100 ? 10.169 4.409 -22.522 1.00 91.88 100 MET A N 1
ATOM 772 C CA . MET A 1 100 ? 11.600 4.238 -22.246 1.00 91.88 100 MET A CA 1
ATOM 773 C C . MET A 1 100 ? 12.128 2.933 -22.846 1.00 91.88 100 MET A C 1
ATOM 775 O O . MET A 1 100 ? 13.184 2.934 -23.476 1.00 91.88 100 MET A O 1
A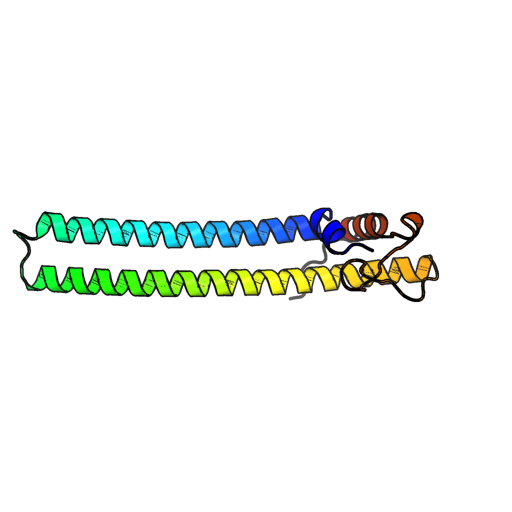TOM 779 N N . ILE A 1 101 ? 11.370 1.838 -22.707 1.00 91.44 101 ILE A N 1
ATOM 780 C CA . ILE A 1 101 ? 11.699 0.551 -23.336 1.00 91.44 101 ILE A CA 1
ATOM 781 C C . ILE A 1 101 ? 11.760 0.709 -24.855 1.00 91.44 101 ILE A C 1
ATOM 783 O O . ILE A 1 101 ? 12.715 0.249 -25.474 1.00 91.44 101 ILE A O 1
ATOM 787 N N . LYS A 1 102 ? 10.764 1.376 -25.453 1.00 91.75 102 LYS A N 1
ATOM 788 C CA . LYS A 1 102 ? 10.697 1.573 -26.904 1.00 91.75 102 LYS A CA 1
ATOM 789 C C . LYS A 1 102 ? 11.903 2.353 -27.431 1.00 91.75 102 LYS A C 1
ATOM 791 O O . LYS A 1 102 ? 12.515 1.909 -28.394 1.00 91.75 102 LYS A O 1
ATOM 796 N N . ALA A 1 103 ? 12.286 3.445 -26.768 1.00 92.31 103 ALA A N 1
ATOM 797 C CA . ALA A 1 103 ? 13.465 4.221 -27.152 1.00 92.31 103 ALA A CA 1
ATOM 798 C C . ALA A 1 103 ? 14.755 3.380 -27.095 1.00 92.31 103 ALA A C 1
ATOM 800 O O . ALA A 1 103 ? 15.548 3.398 -28.031 1.00 92.31 103 ALA A O 1
ATOM 801 N N . ILE A 1 104 ? 14.941 2.586 -26.032 1.00 92.50 104 ILE A N 1
ATOM 802 C CA . ILE A 1 104 ? 16.105 1.691 -25.906 1.00 92.50 104 ILE A CA 1
ATOM 803 C C . ILE A 1 104 ? 16.096 0.621 -27.001 1.00 92.50 104 ILE A C 1
ATOM 805 O O . ILE A 1 104 ? 17.141 0.314 -27.575 1.00 92.50 104 ILE A O 1
ATOM 809 N N . ALA A 1 105 ? 14.928 0.041 -27.285 1.00 92.94 105 ALA A N 1
ATOM 810 C CA . ALA A 1 105 ? 14.781 -0.985 -28.307 1.00 92.94 105 ALA A CA 1
ATOM 811 C C . ALA A 1 105 ? 15.124 -0.443 -29.701 1.00 92.94 105 ALA A C 1
ATOM 813 O O . ALA A 1 105 ? 15.894 -1.078 -30.416 1.00 92.94 105 ALA A O 1
ATOM 814 N N . GLU A 1 106 ? 14.627 0.744 -30.055 1.00 93.50 106 GLU A N 1
ATOM 815 C CA . GLU A 1 106 ? 14.931 1.406 -31.328 1.00 93.50 106 GLU A CA 1
ATOM 816 C C . GLU A 1 106 ? 16.427 1.732 -31.457 1.00 93.50 106 GLU A C 1
ATOM 818 O O . GLU A 1 106 ? 17.036 1.417 -32.478 1.00 93.50 106 GLU A O 1
ATOM 823 N N . GLU A 1 107 ? 17.053 2.276 -30.410 1.00 92.44 107 GLU A N 1
ATOM 824 C CA . GLU A 1 107 ? 18.484 2.617 -30.419 1.00 92.44 107 GLU A CA 1
ATOM 825 C C . GLU A 1 107 ? 19.407 1.399 -30.535 1.00 92.44 107 GLU A C 1
ATOM 827 O O . GLU A 1 107 ? 20.468 1.476 -31.153 1.00 92.44 107 GLU A O 1
ATOM 832 N N . LYS A 1 108 ? 19.014 0.266 -29.947 1.00 92.00 108 LYS A N 1
ATOM 833 C CA . LYS A 1 108 ? 19.791 -0.982 -29.979 1.00 92.00 108 LYS A CA 1
ATOM 834 C C . LYS A 1 108 ? 19.378 -1.929 -31.111 1.00 92.00 108 LYS A C 1
ATOM 836 O O . LYS A 1 108 ? 19.935 -3.020 -31.209 1.00 92.00 108 LYS A O 1
ATOM 841 N N . GLY A 1 109 ? 18.405 -1.550 -31.942 1.00 93.19 109 GLY A N 1
ATOM 842 C CA . GLY A 1 109 ? 17.881 -2.399 -33.018 1.00 93.19 109 GLY A CA 1
ATOM 843 C C . GLY A 1 109 ? 17.177 -3.672 -32.526 1.00 93.19 109 GLY A C 1
ATOM 844 O O . GLY A 1 109 ? 17.170 -4.685 -33.224 1.00 93.19 109 GLY A O 1
ATOM 845 N N . LEU A 1 110 ? 16.608 -3.649 -31.317 1.00 92.50 110 LEU A N 1
ATOM 846 C CA . LEU A 1 110 ? 15.902 -4.785 -30.725 1.00 92.50 110 LEU A CA 1
ATOM 847 C C . LEU A 1 110 ? 14.480 -4.873 -31.282 1.00 92.50 110 LEU A C 1
ATOM 849 O O . LEU A 1 110 ? 13.718 -3.911 -31.223 1.00 92.50 110 LEU A O 1
ATOM 853 N N . GLN A 1 111 ? 14.093 -6.054 -31.765 1.00 88.44 111 GLN A N 1
ATOM 854 C CA . GLN A 1 111 ? 12.739 -6.281 -32.289 1.00 88.44 111 GLN A CA 1
ATOM 855 C C . GLN A 1 111 ? 11.717 -6.647 -31.208 1.00 88.44 111 GLN A C 1
ATOM 857 O O . GLN A 1 111 ? 10.520 -6.442 -31.389 1.00 88.44 111 GLN A O 1
ATOM 862 N N . ALA A 1 112 ? 12.181 -7.191 -30.083 1.00 87.62 112 ALA A N 1
ATOM 863 C CA . ALA A 1 112 ? 11.339 -7.555 -28.955 1.00 87.62 112 ALA A CA 1
ATOM 864 C C . ALA A 1 112 ? 12.115 -7.425 -27.644 1.00 87.62 112 ALA A C 1
ATOM 866 O O . ALA A 1 112 ? 13.317 -7.690 -27.585 1.00 87.62 112 ALA A O 1
ATOM 867 N N . VAL A 1 113 ? 11.404 -7.045 -26.585 1.00 88.56 113 VAL A N 1
ATOM 868 C CA . VAL A 1 113 ? 11.928 -6.983 -25.221 1.00 88.56 113 VAL A CA 1
ATOM 869 C C . VAL A 1 113 ? 11.006 -7.802 -24.330 1.00 88.56 113 VAL A C 1
ATOM 871 O O . VAL A 1 113 ? 9.802 -7.562 -24.293 1.00 88.56 113 VAL A O 1
ATOM 874 N N . PHE A 1 114 ? 11.577 -8.759 -23.603 1.00 88.00 114 PHE A N 1
ATOM 875 C CA . PHE A 1 114 ? 10.827 -9.666 -22.738 1.00 88.00 114 PHE A CA 1
ATOM 876 C C . PHE A 1 114 ? 11.075 -9.367 -21.259 1.00 88.00 114 PHE A C 1
ATOM 878 O O . PHE A 1 114 ? 12.214 -9.118 -20.839 1.00 88.00 114 PHE A O 1
ATOM 885 N N . SER A 1 115 ? 10.006 -9.441 -20.464 1.00 86.19 115 SER A N 1
ATOM 886 C CA . SER A 1 115 ? 10.093 -9.544 -19.006 1.00 86.19 115 SER A CA 1
ATOM 887 C C . SER A 1 115 ? 10.541 -10.954 -18.638 1.00 86.19 115 SER A C 1
ATOM 889 O O . SER A 1 115 ? 9.865 -11.922 -18.972 1.00 86.19 115 SER A O 1
ATOM 891 N N . ILE A 1 116 ? 11.679 -11.091 -17.961 1.00 83.50 116 ILE A N 1
ATOM 892 C CA . ILE A 1 116 ? 12.259 -12.394 -17.592 1.00 83.50 116 ILE A CA 1
ATOM 893 C C . ILE A 1 116 ? 11.289 -13.198 -16.713 1.00 83.50 116 ILE A C 1
ATOM 895 O O . ILE A 1 116 ? 11.173 -14.408 -16.863 1.00 83.50 116 ILE A O 1
ATOM 899 N N . GLN A 1 117 ? 10.553 -12.519 -15.835 1.00 78.12 117 GLN A N 1
ATOM 900 C CA . GLN A 1 117 ? 9.667 -13.163 -14.865 1.00 78.12 117 GLN A CA 1
ATOM 901 C C . GLN A 1 117 ? 8.377 -13.689 -15.499 1.00 78.12 117 GLN A C 1
ATOM 903 O O . GLN A 1 117 ? 7.878 -14.730 -15.086 1.00 78.12 117 GLN A O 1
ATOM 908 N N . ASP A 1 118 ? 7.882 -13.009 -16.536 1.00 75.12 118 ASP A N 1
ATOM 909 C CA . ASP A 1 118 ? 6.599 -13.332 -17.173 1.00 75.12 118 ASP A CA 1
ATOM 910 C C . ASP A 1 118 ? 6.761 -14.178 -18.447 1.00 75.12 118 ASP A C 1
ATOM 912 O O . ASP A 1 118 ? 5.786 -14.694 -18.986 1.00 75.12 118 ASP A O 1
ATOM 916 N N . SER A 1 119 ? 7.988 -14.318 -18.957 1.00 78.31 119 SER A N 1
ATOM 917 C CA . SER A 1 119 ? 8.259 -14.962 -20.253 1.00 78.31 119 SER A CA 1
ATOM 918 C C . SER A 1 119 ? 8.520 -16.468 -20.179 1.00 78.31 119 SER A C 1
ATOM 920 O O . SER A 1 119 ? 8.646 -17.104 -21.222 1.00 78.31 119 SER A O 1
ATOM 922 N N . GLY A 1 120 ? 8.624 -17.052 -18.979 1.00 78.19 120 GLY A N 1
ATOM 923 C CA . GLY A 1 120 ? 8.958 -18.475 -18.812 1.00 78.19 120 GLY A CA 1
ATOM 924 C C . GLY A 1 120 ? 10.365 -18.844 -19.308 1.00 78.19 120 GLY A C 1
ATOM 925 O O . GLY A 1 120 ? 10.650 -20.015 -19.556 1.00 78.19 120 GLY A O 1
ATOM 926 N N . VAL A 1 121 ? 11.245 -17.853 -19.479 1.00 80.62 121 VAL A N 1
ATOM 927 C CA . VAL A 1 121 ? 12.610 -18.044 -19.974 1.00 80.62 121 VAL A CA 1
ATOM 928 C C . VAL A 1 121 ? 13.457 -18.728 -18.901 1.00 80.62 121 VAL A C 1
ATOM 930 O O . VAL A 1 121 ? 13.691 -18.176 -17.830 1.00 80.62 121 VAL A O 1
ATOM 933 N N . ALA A 1 122 ? 13.948 -19.931 -19.210 1.00 82.50 122 ALA A N 1
ATOM 934 C CA . ALA A 1 122 ? 14.787 -20.711 -18.300 1.00 82.50 122 ALA A CA 1
ATOM 935 C C . ALA A 1 122 ? 16.233 -20.187 -18.200 1.00 82.50 122 ALA A C 1
ATOM 937 O O . ALA A 1 122 ? 16.888 -20.378 -17.179 1.00 82.50 122 ALA A O 1
ATOM 938 N N . TYR A 1 123 ? 16.739 -19.543 -19.256 1.00 81.38 123 TYR A N 1
ATOM 939 C CA . TYR A 1 123 ? 18.093 -18.994 -19.320 1.00 81.38 123 TYR A CA 1
ATOM 940 C C . TYR A 1 123 ? 18.160 -17.813 -20.291 1.00 81.38 123 TYR A C 1
ATOM 942 O O . TYR A 1 123 ? 17.561 -17.852 -21.365 1.00 81.38 123 TYR A O 1
ATOM 950 N N . TRP A 1 124 ? 18.928 -16.788 -19.931 1.00 81.88 124 TRP A N 1
ATOM 951 C CA . TRP A 1 124 ? 19.278 -15.668 -20.798 1.00 81.88 124 TRP A CA 1
ATOM 952 C C . TRP A 1 124 ? 20.707 -15.212 -20.492 1.00 81.88 124 TRP A C 1
ATOM 954 O O . TRP A 1 124 ? 21.211 -15.426 -19.389 1.00 81.88 124 TRP A O 1
ATOM 964 N N . ASP A 1 125 ? 21.349 -14.567 -21.463 1.00 85.44 125 ASP A N 1
ATOM 965 C CA . ASP A 1 125 ? 22.634 -13.903 -21.250 1.00 85.44 125 ASP A CA 1
ATOM 966 C C . ASP A 1 125 ? 22.418 -12.614 -20.424 1.00 85.44 125 ASP A C 1
ATOM 968 O O . ASP A 1 125 ? 21.685 -11.726 -20.879 1.00 85.44 125 ASP A O 1
ATOM 972 N N . PRO A 1 126 ? 23.033 -12.469 -19.231 1.00 83.44 126 PRO A N 1
ATOM 973 C CA . PRO A 1 126 ? 22.939 -11.250 -18.427 1.00 83.44 126 PRO A CA 1
ATOM 974 C C . PRO A 1 126 ? 23.393 -9.983 -19.164 1.00 83.44 126 PRO A C 1
ATOM 976 O O . PRO A 1 126 ? 22.894 -8.902 -18.864 1.00 83.44 126 PRO A O 1
ATOM 979 N N . GLY A 1 127 ? 24.288 -10.098 -20.153 1.00 84.81 127 GLY A N 1
ATOM 980 C CA . GLY A 1 127 ? 24.727 -8.980 -20.993 1.00 84.81 127 GLY A CA 1
ATOM 981 C C . GLY A 1 127 ? 23.621 -8.389 -21.877 1.00 84.81 127 GLY A C 1
ATOM 982 O O . GLY A 1 127 ? 23.761 -7.269 -22.364 1.00 84.81 127 GLY A O 1
ATOM 983 N N . LEU A 1 128 ? 22.506 -9.107 -22.058 1.00 85.44 128 LEU A N 1
ATOM 984 C CA . LEU A 1 128 ? 21.316 -8.635 -22.775 1.00 85.44 128 LEU A CA 1
ATOM 985 C C . LEU A 1 128 ? 20.298 -7.942 -21.854 1.00 85.44 128 LEU A C 1
ATOM 987 O O . LEU A 1 128 ? 19.240 -7.506 -22.319 1.00 85.44 128 LEU A O 1
ATOM 991 N N . ASP A 1 129 ? 20.570 -7.847 -20.548 1.00 88.75 129 ASP A N 1
ATOM 992 C CA . ASP A 1 129 ? 19.665 -7.179 -19.622 1.00 88.75 129 ASP A CA 1
ATOM 993 C C . ASP A 1 129 ? 19.776 -5.651 -19.723 1.00 88.75 129 ASP A C 1
ATOM 995 O O . ASP A 1 129 ? 20.771 -5.035 -19.352 1.00 88.75 129 ASP A O 1
ATOM 999 N N . ILE A 1 130 ? 18.703 -5.023 -20.198 1.00 91.62 130 ILE A N 1
ATOM 1000 C CA . ILE A 1 130 ? 18.594 -3.567 -20.320 1.00 91.62 130 ILE A CA 1
ATOM 1001 C C . ILE A 1 130 ? 18.031 -2.885 -19.061 1.00 91.62 130 ILE A C 1
ATOM 1003 O O . ILE A 1 130 ? 17.787 -1.681 -19.090 1.00 91.62 130 ILE A O 1
ATOM 1007 N N . SER A 1 131 ? 17.775 -3.617 -17.968 1.00 92.31 131 SER A N 1
ATOM 1008 C CA . SER A 1 131 ? 17.061 -3.093 -16.787 1.00 92.31 131 SER A CA 1
ATOM 1009 C C . SER A 1 131 ? 17.698 -1.833 -16.199 1.00 92.31 131 SER A C 1
ATOM 1011 O O . SER A 1 131 ? 16.993 -0.855 -15.955 1.00 92.31 131 SER A O 1
ATOM 1013 N N . ASP A 1 132 ? 19.022 -1.809 -16.046 1.00 92.56 132 ASP A N 1
ATOM 1014 C CA . ASP A 1 132 ? 19.742 -0.646 -15.508 1.00 92.56 132 ASP A CA 1
ATOM 1015 C C . ASP A 1 132 ? 19.648 0.578 -16.424 1.00 92.56 132 ASP A C 1
ATOM 1017 O O . ASP A 1 132 ? 19.558 1.717 -15.963 1.00 92.56 132 ASP A O 1
ATOM 1021 N N . GLU A 1 133 ? 19.653 0.355 -17.737 1.00 92.12 133 GLU A N 1
ATOM 1022 C CA . GLU A 1 133 ? 19.502 1.421 -18.723 1.00 92.12 133 GLU A CA 1
ATOM 1023 C C . GLU A 1 133 ? 18.079 1.987 -18.715 1.00 92.12 133 GLU A C 1
ATOM 1025 O O . GLU A 1 133 ? 17.895 3.205 -18.759 1.00 92.12 133 GLU A O 1
ATOM 1030 N N . VAL A 1 134 ? 17.079 1.113 -18.570 1.00 92.69 134 VAL A N 1
ATOM 1031 C CA . VAL A 1 134 ? 15.676 1.506 -18.409 1.00 92.69 134 VAL A CA 1
ATOM 1032 C C . VAL A 1 134 ? 15.492 2.342 -17.142 1.00 92.69 134 VAL A C 1
ATOM 1034 O O . VAL A 1 134 ? 14.862 3.394 -17.220 1.00 92.69 134 VAL A O 1
ATOM 1037 N N . ILE A 1 135 ? 16.071 1.933 -16.004 1.00 93.19 135 ILE A N 1
ATOM 1038 C CA . ILE A 1 135 ? 16.016 2.703 -14.746 1.00 93.19 135 ILE A CA 1
ATOM 1039 C C . ILE A 1 135 ? 16.605 4.099 -14.954 1.00 93.19 135 ILE A C 1
ATOM 1041 O O . ILE A 1 135 ? 15.954 5.091 -14.635 1.00 93.19 135 ILE A O 1
ATOM 1045 N N . LYS A 1 136 ? 17.802 4.194 -15.547 1.00 92.69 136 LYS A N 1
ATOM 1046 C CA . LYS A 1 136 ? 18.465 5.485 -15.788 1.00 92.69 136 LYS A CA 1
ATOM 1047 C C . LYS A 1 136 ? 17.615 6.425 -16.638 1.00 92.69 136 LYS A C 1
ATOM 1049 O O . LYS A 1 136 ? 17.523 7.605 -16.316 1.00 92.69 136 LYS A O 1
ATOM 1054 N N . ARG A 1 137 ? 16.989 5.928 -17.710 1.00 90.50 137 ARG A N 1
ATOM 1055 C CA . ARG A 1 137 ? 16.127 6.759 -18.570 1.00 90.50 137 ARG A CA 1
ATOM 1056 C C . ARG A 1 137 ? 14.818 7.132 -17.899 1.00 90.50 137 ARG A C 1
ATOM 1058 O O . ARG A 1 137 ? 14.388 8.273 -18.024 1.00 90.50 137 ARG A O 1
ATOM 1065 N N . LEU A 1 138 ? 14.213 6.195 -17.174 1.00 90.88 138 LEU A N 1
ATOM 1066 C CA . LEU A 1 138 ? 12.987 6.435 -16.424 1.00 90.88 138 LEU A CA 1
ATOM 1067 C C . LEU A 1 138 ? 13.188 7.516 -15.354 1.00 90.88 138 LEU A C 1
ATOM 1069 O O . LEU A 1 138 ? 12.333 8.382 -15.202 1.00 90.88 138 LEU A O 1
ATOM 1073 N N . ASP A 1 139 ? 14.328 7.495 -14.663 1.00 90.88 139 ASP A N 1
ATOM 1074 C CA . ASP A 1 139 ? 14.666 8.473 -13.625 1.00 90.88 139 ASP A CA 1
ATOM 1075 C C . ASP A 1 139 ? 15.127 9.822 -14.206 1.00 90.88 139 ASP A C 1
ATOM 1077 O O . ASP A 1 139 ? 14.928 10.864 -13.581 1.00 90.88 139 ASP A O 1
ATOM 1081 N N . ALA A 1 140 ? 15.727 9.821 -15.402 1.00 86.81 140 ALA A N 1
ATOM 1082 C CA . ALA A 1 140 ? 16.115 11.036 -16.120 1.00 86.81 140 ALA A CA 1
ATOM 1083 C C . ALA A 1 140 ? 14.943 11.708 -16.857 1.00 86.81 140 ALA A C 1
ATOM 1085 O O . ALA A 1 140 ? 15.025 12.895 -17.187 1.00 86.81 140 ALA A O 1
ATOM 1086 N N . ALA A 1 141 ? 13.860 10.975 -17.132 1.00 75.38 141 ALA A N 1
ATOM 1087 C CA . ALA A 1 141 ? 12.666 11.538 -17.739 1.00 75.38 141 ALA A CA 1
ATOM 1088 C C . ALA A 1 141 ? 12.055 12.592 -16.793 1.00 75.38 141 ALA A C 1
ATOM 1090 O O . ALA A 1 141 ? 11.901 12.338 -15.594 1.00 75.38 141 ALA A O 1
ATOM 1091 N N . PRO A 1 142 ? 11.689 13.788 -17.295 1.00 61.78 142 PRO A N 1
ATOM 1092 C CA . PRO A 1 142 ? 11.045 14.795 -16.464 1.00 61.78 142 PRO A CA 1
ATOM 1093 C C . PRO A 1 142 ? 9.776 14.196 -15.856 1.00 61.78 142 PRO A C 1
ATOM 1095 O O . PRO A 1 142 ? 9.026 13.518 -16.558 1.00 61.78 142 PRO A O 1
ATOM 1098 N N . LYS A 1 143 ? 9.534 14.445 -14.558 1.00 58.59 143 LYS A N 1
ATOM 1099 C CA . LYS A 1 143 ? 8.307 14.029 -13.862 1.00 58.59 143 LYS A CA 1
ATOM 1100 C C . LYS A 1 143 ? 7.109 14.580 -14.630 1.00 58.59 143 LYS A C 1
ATOM 1102 O O . LYS A 1 143 ? 6.735 15.737 -14.449 1.00 58.59 143 LYS A O 1
ATOM 1107 N N . THR A 1 144 ? 6.537 13.783 -15.524 1.00 47.97 144 THR A N 1
ATOM 1108 C CA . THR A 1 144 ? 5.354 14.179 -16.273 1.00 47.97 144 THR A CA 1
ATOM 1109 C C . THR A 1 144 ? 4.228 14.322 -15.261 1.00 47.97 144 THR A C 1
ATOM 1111 O O . THR A 1 144 ? 3.804 13.354 -14.629 1.00 47.97 144 THR A O 1
ATOM 1114 N N . ALA A 1 145 ? 3.828 15.574 -15.033 1.00 38.34 145 ALA A N 1
ATOM 1115 C CA . ALA A 1 145 ? 2.678 15.913 -14.215 1.00 38.34 145 ALA A CA 1
ATOM 1116 C C . ALA A 1 145 ? 1.435 15.206 -14.786 1.00 38.34 145 ALA A C 1
ATOM 1118 O O . ALA A 1 145 ? 1.325 15.086 -16.013 1.00 38.34 145 ALA A O 1
ATOM 1119 N N . PRO A 1 146 ? 0.514 14.731 -13.930 1.00 38.84 146 PRO A N 1
ATOM 1120 C CA . PRO A 1 146 ? -0.690 14.051 -14.388 1.00 38.84 146 PRO A CA 1
ATOM 1121 C C . PRO A 1 146 ? -1.471 14.978 -15.327 1.00 38.84 146 PRO A C 1
ATOM 1123 O O . PRO A 1 146 ? -1.647 16.167 -15.043 1.00 38.84 146 PRO A O 1
ATOM 1126 N N . LYS A 1 147 ? -1.898 14.447 -16.479 1.00 39.06 147 LYS A N 1
ATOM 1127 C CA . LYS A 1 147 ? -2.834 15.156 -17.357 1.00 39.06 147 LYS A CA 1
ATOM 1128 C C 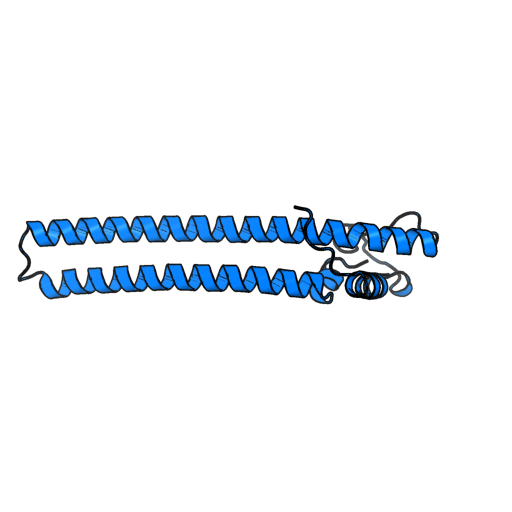. LYS A 1 147 ? -4.153 15.327 -16.592 1.00 39.06 147 LYS A C 1
ATOM 1130 O O . LYS A 1 147 ? -4.671 14.345 -16.072 1.00 39.06 147 LYS A O 1
ATOM 1135 N N . LYS A 1 148 ? -4.601 16.585 -16.498 1.00 31.95 148 LYS A N 1
ATOM 1136 C CA . LYS A 1 148 ? -5.895 17.006 -15.939 1.00 31.95 148 LYS A CA 1
ATOM 1137 C C . LYS A 1 148 ? -7.070 16.324 -16.625 1.00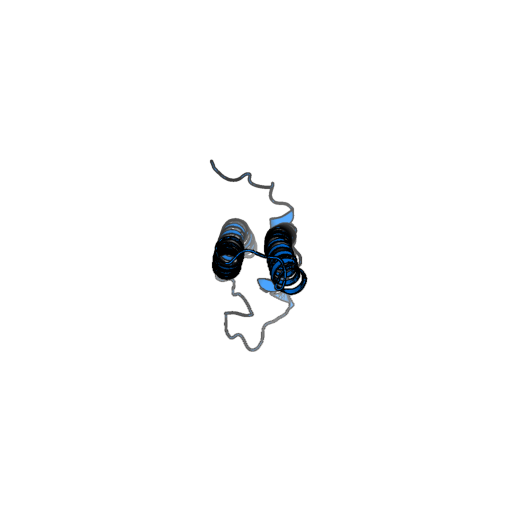 31.95 148 LYS A C 1
ATOM 1139 O O . LYS A 1 148 ? -6.962 16.105 -17.854 1.00 31.95 148 LYS A O 1
#

Foldseek 3Di:
DAPVCLLVPAPLNVVLVVVLVVLLVVLVVVLVVLVVVLVVLVVVCVVCVVPDDPVRNVVSVVVSVVSVVVSVVSVVVSVVVSVVSVVVSVVVCCVLQVVLVVVVCVVVVNPDDDHPVPPPDPDDDPVPDCSVVSRVVSNVPPPPDDDD

pLDDT: mean 90.41, std 11.55, range [31.95, 98.56]

Sequence (148 aa):
MNIQAIAANSAAGKEASTRLKVLNDKKVAEINEKNKQLQATQTKMNTSAGVLSESARSQLEKDIDRMQRDIQFSQQNAQAEVNDLQNELQGEFQQKLIPMIKAIAEEKGLQAVFSIQDSGVAYWDPGLDISDEVIKRLDAAPKTAPKK

Radius of gyration: 25.21 Å; chains: 1; bounding box: 57×38×71 Å